Protein AF-A0A494ZUF3-F1 (afdb_monomer)

InterPro domains:
  IPR002930 Glycine cleavage system H-protein [PTHR11715] (12-119)
  IPR011053 Single hybrid motif [SSF51230] (10-123)
  IPR033753 Glycine cleavage system H-protein/Simiate [PF01597] (22-122)

Organism: NCBI:txid930130

Nearest PDB structures (foldseek):
  3wdn-assembly1_A  TM=9.058E-01  e=1.407E-07  Bos taurus
  5a35-assembly1_A  TM=8.974E-01  e=1.754E-07  Streptococcus pyogenes str. Manfredo
  1onl-assembly3_C  TM=8.844E-01  e=1.407E-07  Thermus thermophilus
  2edg-assembly1_A  TM=8.638E-01  e=1.853E-07  Mus musculus
  3tzu-assembly1_A  TM=8.020E-01  e=3.215E-07  Mycobacterium marinum M

Structure (mmCIF, N/CA/C/O backbone):
data_AF-A0A494ZUF3-F1
#
_entry.id   AF-A0A494ZUF3-F1
#
loop_
_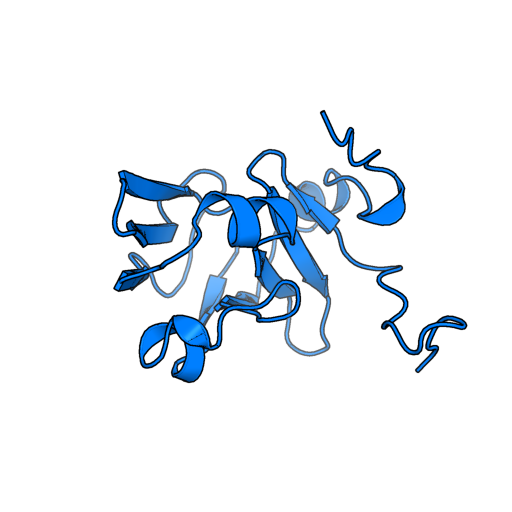atom_site.group_PDB
_atom_site.id
_atom_site.type_symbol
_atom_site.label_atom_id
_atom_site.label_alt_id
_atom_site.label_comp_id
_atom_site.label_asym_id
_atom_site.label_entity_id
_atom_site.label_seq_id
_atom_site.pdbx_PDB_ins_code
_atom_site.Cartn_x
_atom_site.Cartn_y
_atom_site.Cartn_z
_atom_site.occupancy
_atom_site.B_iso_or_equiv
_atom_site.auth_seq_id
_atom_site.auth_comp_id
_atom_site.auth_asym_id
_atom_site.auth_atom_id
_atom_site.pdbx_PDB_model_num
ATOM 1 N N . MET A 1 1 ? -17.344 -2.900 -16.457 1.00 47.75 1 MET A N 1
ATOM 2 C CA . MET A 1 1 ? -15.922 -2.503 -16.365 1.00 47.75 1 MET A CA 1
ATOM 3 C C . MET A 1 1 ? -15.607 -1.667 -17.597 1.00 47.75 1 MET A C 1
ATOM 5 O O . MET A 1 1 ? -15.931 -2.135 -18.680 1.00 47.75 1 MET A O 1
ATOM 9 N N . LYS A 1 2 ? -15.119 -0.425 -17.461 1.00 38.38 2 LYS A N 1
ATOM 10 C CA . LYS A 1 2 ? -14.794 0.432 -18.616 1.00 38.38 2 LYS A CA 1
ATOM 11 C C . LYS A 1 2 ? -13.273 0.501 -18.772 1.00 38.38 2 LYS A C 1
ATOM 13 O O . LYS A 1 2 ? -12.571 0.740 -17.793 1.00 38.38 2 LYS A O 1
ATOM 18 N N . LEU A 1 3 ? -12.798 0.227 -19.981 1.00 39.19 3 LEU A N 1
ATOM 19 C CA . LEU A 1 3 ? -11.419 0.432 -20.418 1.00 39.19 3 LEU A CA 1
ATOM 20 C C . LEU A 1 3 ? -11.392 1.722 -21.241 1.00 39.19 3 LEU A C 1
ATOM 22 O O . LEU A 1 3 ? -12.391 2.046 -21.890 1.00 39.19 3 LEU A O 1
ATOM 26 N N . ASP A 1 4 ? -10.290 2.463 -21.197 1.00 51.75 4 ASP A N 1
ATOM 27 C CA . ASP A 1 4 ? -10.077 3.552 -22.145 1.00 51.75 4 ASP A CA 1
ATOM 28 C C . ASP A 1 4 ? -9.656 3.010 -23.525 1.00 51.75 4 ASP A C 1
ATOM 30 O O . ASP A 1 4 ? -9.506 1.804 -23.738 1.00 51.75 4 ASP A O 1
ATOM 34 N N . TRP A 1 5 ? -9.471 3.913 -24.486 1.00 41.34 5 TRP A N 1
ATOM 35 C CA . TRP A 1 5 ? -9.115 3.583 -25.870 1.00 41.34 5 TRP A CA 1
ATOM 36 C C . TRP A 1 5 ? -7.728 2.936 -26.031 1.00 41.34 5 TRP A C 1
ATOM 38 O O . TRP A 1 5 ? -7.409 2.458 -27.117 1.00 41.34 5 TRP A O 1
ATOM 48 N N . ARG A 1 6 ? -6.910 2.895 -24.971 1.00 37.97 6 ARG A N 1
ATOM 49 C CA . ARG A 1 6 ? -5.613 2.203 -24.924 1.00 37.97 6 ARG A CA 1
ATOM 50 C C . ARG A 1 6 ? -5.710 0.838 -24.238 1.00 37.97 6 ARG A C 1
ATOM 52 O O . ARG A 1 6 ? -4.697 0.165 -24.082 1.00 37.97 6 ARG A O 1
ATOM 59 N N . GLY A 1 7 ? -6.904 0.429 -23.805 1.00 37.62 7 GLY A N 1
ATOM 60 C CA . GLY A 1 7 ? -7.089 -0.773 -22.996 1.00 37.62 7 GLY A CA 1
ATOM 61 C C . GLY A 1 7 ? -6.630 -0.599 -21.546 1.00 37.62 7 GLY A C 1
ATOM 62 O O . GLY A 1 7 ? -6.523 -1.589 -20.823 1.00 37.62 7 GLY A O 1
ATOM 63 N N . CYS A 1 8 ? -6.367 0.632 -21.093 1.00 40.16 8 CYS A N 1
ATOM 64 C CA . CYS A 1 8 ? -6.016 0.907 -19.708 1.00 40.16 8 CYS A CA 1
ATOM 65 C C . CYS A 1 8 ? -7.286 0.990 -18.850 1.00 40.16 8 CYS A C 1
ATOM 67 O O . CYS A 1 8 ? -8.314 1.539 -19.257 1.00 40.16 8 CYS A O 1
ATOM 69 N N . MET A 1 9 ? -7.234 0.427 -17.640 1.00 50.22 9 MET A N 1
ATOM 70 C CA . MET A 1 9 ? -8.347 0.517 -16.695 1.00 50.22 9 MET A CA 1
ATOM 71 C C . MET A 1 9 ? -8.638 1.974 -16.328 1.00 50.22 9 MET A C 1
ATOM 73 O O . MET A 1 9 ? -7.743 2.734 -15.963 1.00 50.22 9 MET A O 1
ATOM 77 N N . VAL A 1 10 ? -9.916 2.335 -16.371 1.00 50.47 10 VAL A N 1
ATOM 78 C CA . VAL A 1 10 ? -10.440 3.647 -15.987 1.00 50.47 10 VAL A CA 1
ATOM 79 C C . VAL A 1 10 ? -10.359 3.779 -14.448 1.00 50.47 10 VAL A C 1
ATOM 81 O O . VAL A 1 10 ? -11.171 3.199 -13.727 1.00 50.47 10 VAL A O 1
ATOM 84 N N . ARG A 1 11 ? -9.329 4.480 -13.931 1.00 66.50 11 ARG A N 1
ATOM 85 C CA . ARG A 1 11 ? -8.975 4.645 -12.490 1.00 66.50 11 ARG A CA 1
ATOM 86 C C . ARG A 1 11 ? -9.844 5.676 -11.741 1.00 66.50 11 ARG A C 1
ATOM 88 O O . ARG A 1 11 ? -9.363 6.386 -10.864 1.00 66.50 11 ARG A O 1
ATOM 95 N N . ASP A 1 12 ? -11.124 5.778 -12.084 1.00 62.25 12 ASP A N 1
ATOM 96 C CA . ASP A 1 12 ? -11.986 6.912 -11.699 1.00 62.25 12 ASP A CA 1
ATOM 97 C C . ASP A 1 12 ? -12.239 7.039 -10.194 1.00 62.25 12 ASP A C 1
ATOM 99 O O . ASP A 1 12 ? -12.528 8.132 -9.725 1.00 62.25 12 ASP A O 1
ATOM 103 N N . ASN A 1 13 ? -12.083 5.945 -9.445 1.00 73.62 13 ASN A N 1
ATOM 104 C CA . ASN A 1 13 ? -12.394 5.871 -8.014 1.00 73.62 13 ASN A CA 1
ATOM 105 C C . ASN A 1 13 ? -11.155 5.594 -7.149 1.00 73.62 13 ASN A C 1
ATOM 107 O O . ASN A 1 13 ? -11.270 5.040 -6.052 1.00 73.62 13 ASN A O 1
ATOM 111 N N . TRP A 1 14 ? -9.960 5.877 -7.668 1.00 88.75 14 TRP A N 1
ATOM 112 C CA . TRP A 1 14 ? -8.731 5.777 -6.888 1.00 88.75 14 TRP A CA 1
ATOM 113 C C . TRP A 1 14 ? -8.443 7.114 -6.227 1.00 88.75 14 TRP A C 1
ATOM 115 O O . TRP A 1 14 ? -8.540 8.166 -6.858 1.00 88.75 14 TRP A O 1
ATOM 125 N N . LYS A 1 15 ? -8.050 7.052 -4.962 1.00 92.25 15 LYS A N 1
ATOM 126 C CA . LYS A 1 15 ? -7.433 8.167 -4.255 1.00 92.25 15 LYS A CA 1
ATOM 127 C C . LYS A 1 15 ? -5.922 8.051 -4.351 1.00 92.25 15 LYS A C 1
ATOM 129 O O . LYS A 1 15 ? -5.410 6.949 -4.554 1.00 92.25 15 LYS A O 1
ATOM 134 N N . VAL A 1 16 ? -5.217 9.162 -4.202 1.00 91.88 16 VAL A N 1
ATOM 135 C CA . VAL A 1 16 ? -3.751 9.177 -4.136 1.00 91.88 16 VAL A CA 1
ATOM 136 C C . VAL A 1 16 ? -3.256 9.976 -2.947 1.00 91.88 16 VAL A C 1
ATOM 138 O O . VAL A 1 16 ? -3.967 10.828 -2.423 1.00 91.88 16 VAL A O 1
ATOM 141 N N . THR A 1 17 ? -2.038 9.680 -2.515 1.00 92.31 17 THR A N 1
ATOM 142 C CA . THR A 1 17 ? -1.399 10.302 -1.354 1.00 92.31 17 THR A CA 1
ATOM 143 C C . THR A 1 17 ? -0.196 11.130 -1.799 1.00 92.31 17 THR A C 1
ATOM 145 O O . THR A 1 17 ? 0.342 10.915 -2.891 1.00 92.31 17 THR A O 1
ATOM 148 N N . GLY A 1 18 ? 0.247 12.068 -0.955 1.00 86.38 18 GLY A N 1
ATOM 149 C CA . GLY A 1 18 ? 1.457 12.861 -1.213 1.00 86.38 18 GLY A CA 1
ATOM 150 C C . GLY A 1 18 ? 2.709 11.994 -1.392 1.00 86.38 18 GLY A C 1
ATOM 151 O O . GLY A 1 18 ? 3.543 12.283 -2.249 1.00 86.38 18 GLY A O 1
ATOM 152 N N . ASP A 1 19 ? 2.771 10.868 -0.680 1.00 84.81 19 ASP A N 1
ATOM 153 C CA . ASP A 1 19 ? 3.872 9.896 -0.742 1.00 84.81 19 ASP A CA 1
ATOM 154 C C . ASP A 1 19 ? 3.798 8.961 -1.958 1.00 84.81 19 ASP A C 1
ATOM 156 O O . ASP A 1 19 ? 4.607 8.047 -2.118 1.00 84.81 19 ASP A O 1
ATOM 160 N N . GLY A 1 20 ? 2.833 9.191 -2.852 1.00 89.75 20 GLY A N 1
ATOM 161 C CA . GLY A 1 20 ? 2.701 8.450 -4.097 1.00 89.75 20 GLY A CA 1
ATOM 162 C C . GLY A 1 20 ? 2.165 7.033 -3.907 1.00 89.75 20 GLY A C 1
ATOM 163 O O . GLY A 1 20 ? 2.525 6.134 -4.675 1.00 89.75 20 GLY A O 1
ATOM 164 N N . LEU A 1 21 ? 1.274 6.837 -2.936 1.00 94.06 21 LEU A N 1
ATOM 165 C CA . LEU A 1 21 ? 0.416 5.659 -2.843 1.00 94.06 21 LEU A CA 1
ATOM 166 C C . LEU A 1 21 ? -0.909 5.917 -3.559 1.00 94.06 21 LEU A C 1
ATOM 168 O O . LEU A 1 21 ? -1.388 7.048 -3.619 1.00 94.06 21 LEU A O 1
ATOM 172 N N . TRP A 1 22 ? -1.518 4.862 -4.087 1.00 93.88 22 TRP A N 1
ATOM 173 C CA . TRP A 1 22 ? -2.917 4.871 -4.499 1.00 93.88 22 TRP A CA 1
ATOM 174 C C . TRP A 1 22 ? -3.758 4.039 -3.541 1.00 93.88 22 TRP A C 1
ATOM 176 O O . TRP A 1 22 ? -3.276 3.070 -2.956 1.00 93.88 22 TRP A O 1
ATOM 186 N N . ILE A 1 23 ? -5.034 4.401 -3.416 1.00 94.75 23 ILE A N 1
ATOM 187 C CA . ILE A 1 23 ? -6.011 3.717 -2.570 1.00 94.75 23 ILE A CA 1
ATOM 188 C C . ILE A 1 23 ? -7.277 3.453 -3.382 1.00 94.75 23 ILE A C 1
ATOM 190 O O . ILE A 1 23 ? -7.950 4.377 -3.843 1.00 94.75 23 ILE A O 1
ATOM 194 N N . ALA A 1 24 ? -7.617 2.177 -3.540 1.00 91.62 24 ALA A N 1
ATOM 195 C CA . ALA A 1 24 ? -8.763 1.712 -4.307 1.00 91.62 24 ALA A CA 1
ATOM 196 C C . ALA A 1 24 ? -9.805 1.063 -3.389 1.00 91.62 24 ALA A C 1
ATOM 198 O O . ALA A 1 24 ? -9.517 0.060 -2.732 1.00 91.62 24 ALA A O 1
ATOM 199 N N . LYS A 1 25 ? -11.038 1.588 -3.375 1.00 89.81 25 LYS A N 1
ATOM 200 C CA . LYS A 1 25 ? -12.163 0.931 -2.691 1.00 89.81 25 LYS A CA 1
ATOM 201 C C . LYS A 1 25 ? -12.532 -0.379 -3.397 1.00 89.81 25 LYS A C 1
ATOM 203 O O . LYS A 1 25 ? -12.560 -0.469 -4.623 1.00 89.81 25 LYS A O 1
ATOM 208 N N . THR A 1 26 ? -12.831 -1.398 -2.603 1.00 88.38 26 THR A N 1
ATOM 209 C CA . THR A 1 26 ? -13.263 -2.736 -3.024 1.00 88.38 26 THR A CA 1
ATOM 210 C C . THR A 1 26 ? -14.475 -3.166 -2.193 1.00 88.38 26 THR A C 1
ATOM 212 O O . THR A 1 26 ? -14.837 -2.505 -1.225 1.00 88.38 26 THR A O 1
ATOM 215 N N . MET A 1 27 ? -15.081 -4.314 -2.508 1.00 85.75 27 MET A N 1
ATOM 216 C CA . MET A 1 27 ? -16.160 -4.869 -1.671 1.00 85.75 27 MET A CA 1
ATOM 217 C C . MET A 1 27 ? -15.696 -5.295 -0.266 1.00 85.75 27 MET A C 1
ATOM 219 O O . MET A 1 27 ? -16.529 -5.519 0.602 1.00 85.75 27 MET A O 1
ATOM 223 N N . LYS A 1 28 ? -14.385 -5.450 -0.041 1.00 85.38 28 LYS A N 1
ATOM 224 C CA . LYS A 1 28 ? -13.795 -5.975 1.202 1.00 85.38 28 LYS A CA 1
ATOM 225 C C . LYS A 1 28 ? -12.917 -4.936 1.916 1.00 85.38 28 LYS A C 1
ATOM 227 O O . LYS A 1 28 ? -11.920 -5.302 2.532 1.00 85.38 28 LYS A O 1
ATOM 232 N N . GLY A 1 29 ? -13.238 -3.651 1.766 1.00 90.62 29 GLY A N 1
ATOM 233 C CA . GLY A 1 29 ? -12.427 -2.535 2.264 1.00 90.62 29 GLY A CA 1
ATOM 234 C C . GLY A 1 29 ? -11.600 -1.882 1.156 1.00 90.62 29 GLY A C 1
ATOM 235 O O . GLY A 1 29 ? -12.054 -1.799 0.014 1.00 90.62 29 GLY A O 1
ATOM 236 N N . CYS A 1 30 ? -10.389 -1.424 1.459 1.00 94.00 30 CYS A N 1
ATOM 237 C CA . CYS A 1 30 ? -9.523 -0.706 0.524 1.00 94.00 30 CYS A CA 1
ATOM 238 C C . CYS A 1 30 ? -8.254 -1.495 0.205 1.00 94.00 30 CYS A C 1
ATOM 240 O O . CYS A 1 30 ? -7.700 -2.171 1.062 1.00 94.00 30 CYS A O 1
ATOM 242 N N . ARG A 1 31 ? -7.768 -1.383 -1.029 1.00 95.62 31 ARG A N 1
ATOM 243 C CA . ARG A 1 31 ? -6.432 -1.840 -1.424 1.00 95.62 31 ARG A CA 1
ATOM 244 C C . ARG A 1 31 ? -5.516 -0.648 -1.600 1.00 95.62 31 ARG A C 1
ATOM 246 O O . ARG A 1 31 ? -5.952 0.361 -2.150 1.00 95.62 31 ARG A O 1
ATOM 253 N N . ILE A 1 32 ? -4.269 -0.799 -1.176 1.00 95.94 32 ILE A N 1
ATOM 254 C CA . ILE A 1 32 ? -3.237 0.233 -1.289 1.00 95.94 32 ILE A CA 1
ATOM 255 C C . ILE A 1 32 ? -2.056 -0.325 -2.076 1.00 95.94 32 ILE A C 1
ATOM 257 O O . ILE A 1 32 ? -1.701 -1.496 -1.915 1.00 95.94 32 ILE A O 1
ATOM 261 N N . GLY A 1 33 ? -1.458 0.501 -2.929 1.00 95.50 33 GLY A N 1
ATOM 262 C CA . GLY A 1 33 ? -0.241 0.178 -3.672 1.00 95.50 33 GLY A CA 1
ATOM 263 C C . GLY A 1 33 ? 0.513 1.431 -4.112 1.00 95.50 33 GLY A C 1
ATOM 264 O O . GLY A 1 33 ? 0.104 2.550 -3.805 1.00 95.50 33 GLY A O 1
ATOM 265 N N . PHE A 1 34 ? 1.620 1.249 -4.832 1.00 94.19 34 PHE A N 1
ATOM 266 C CA . PHE A 1 34 ? 2.452 2.359 -5.300 1.00 94.19 34 PHE A CA 1
ATOM 267 C C . PHE A 1 34 ? 1.976 2.921 -6.638 1.00 94.19 34 PHE A C 1
ATOM 269 O O . PHE A 1 34 ? 1.631 2.192 -7.569 1.00 94.19 34 PHE A O 1
ATOM 276 N N . THR A 1 35 ? 1.993 4.247 -6.751 1.00 90.81 35 THR A N 1
ATOM 277 C CA . THR A 1 35 ? 1.744 4.955 -8.013 1.00 90.81 35 THR A CA 1
ATOM 278 C C . THR A 1 35 ? 2.835 4.655 -9.047 1.00 90.81 35 THR A C 1
ATOM 280 O O . THR A 1 35 ? 3.959 4.311 -8.667 1.00 90.81 35 THR A O 1
ATOM 283 N N . PRO A 1 36 ? 2.564 4.857 -10.354 1.00 86.44 36 PRO A N 1
ATOM 284 C CA . PRO A 1 36 ? 3.567 4.630 -11.396 1.00 86.44 36 PRO A CA 1
ATOM 285 C C . PRO A 1 36 ? 4.873 5.394 -11.145 1.00 86.44 36 PRO A C 1
ATOM 287 O O . PRO A 1 36 ? 5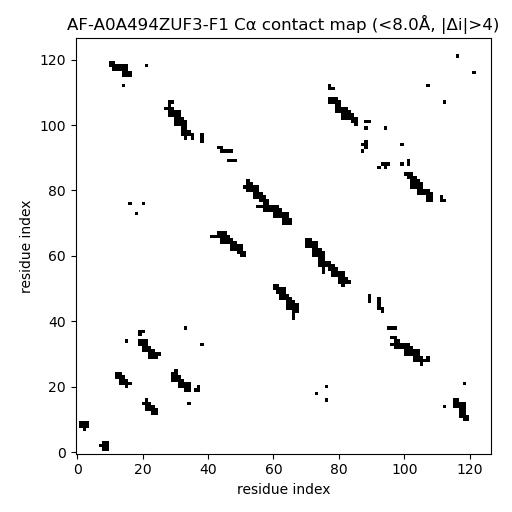.960 4.870 -11.371 1.00 86.44 36 PRO A O 1
ATOM 290 N N . LYS A 1 37 ? 4.764 6.623 -10.623 1.00 84.69 37 LYS A N 1
ATOM 291 C CA . LYS A 1 37 ? 5.907 7.474 -10.280 1.00 84.69 37 LYS A CA 1
ATOM 292 C C . LYS A 1 37 ? 6.791 6.837 -9.210 1.00 84.69 37 LYS A C 1
ATOM 294 O O . LYS A 1 37 ? 8.011 6.872 -9.339 1.00 84.69 37 LYS A O 1
ATOM 299 N N . VAL A 1 38 ? 6.193 6.262 -8.167 1.00 90.62 38 VAL A N 1
ATOM 300 C CA . VAL A 1 38 ? 6.948 5.629 -7.078 1.00 90.62 38 VAL A CA 1
ATOM 301 C C . VAL A 1 38 ? 7.589 4.327 -7.541 1.00 90.62 38 VAL A C 1
ATOM 303 O O . VAL A 1 38 ? 8.781 4.148 -7.312 1.00 90.62 38 VAL A O 1
ATOM 306 N N . VAL A 1 39 ? 6.858 3.483 -8.279 1.00 89.88 39 VAL A N 1
ATOM 307 C CA . VAL A 1 39 ? 7.418 2.248 -8.856 1.00 89.88 39 VAL A CA 1
ATOM 308 C C . VAL A 1 39 ? 8.623 2.566 -9.753 1.00 89.88 39 VAL A C 1
ATOM 310 O O . VAL A 1 39 ? 9.693 1.987 -9.582 1.00 89.88 39 VAL A O 1
ATOM 313 N N . ALA A 1 40 ? 8.498 3.552 -10.649 1.00 88.12 40 ALA A N 1
ATOM 314 C CA . ALA A 1 40 ? 9.597 3.973 -11.521 1.00 88.12 40 ALA A CA 1
ATOM 315 C C . ALA A 1 40 ? 10.786 4.571 -10.746 1.00 88.12 40 ALA A C 1
ATOM 317 O O . ALA A 1 40 ? 11.938 4.329 -11.104 1.00 88.12 40 ALA A O 1
ATOM 318 N N . LYS A 1 41 ? 10.521 5.339 -9.678 1.00 89.56 41 LYS A N 1
ATOM 319 C CA . LYS A 1 41 ? 11.559 5.954 -8.835 1.00 89.56 41 LYS A CA 1
ATOM 320 C C . LYS A 1 41 ? 12.344 4.916 -8.030 1.00 89.56 41 LYS A C 1
ATOM 322 O O . LYS A 1 41 ? 13.561 5.046 -7.921 1.00 89.56 41 LYS A O 1
ATOM 327 N N . MET A 1 42 ? 11.662 3.917 -7.469 1.00 90.25 42 MET A N 1
ATOM 328 C CA . MET A 1 42 ? 12.291 2.823 -6.720 1.00 90.25 42 MET A CA 1
ATOM 329 C C . MET A 1 42 ? 13.167 1.960 -7.636 1.00 90.25 42 MET A C 1
ATOM 331 O O . MET A 1 42 ? 14.267 1.555 -7.255 1.00 90.25 42 MET A O 1
ATOM 335 N N . GLY A 1 43 ? 12.717 1.725 -8.872 1.00 86.00 43 GLY A N 1
ATOM 336 C CA . GLY A 1 43 ? 13.439 0.900 -9.832 1.00 86.00 43 GLY A CA 1
ATOM 337 C C . GLY A 1 43 ? 13.542 -0.546 -9.346 1.00 86.00 43 GLY A C 1
ATOM 338 O O . GLY A 1 43 ? 12.531 -1.189 -9.085 1.00 86.00 43 GLY A O 1
ATOM 339 N N . ASN A 1 44 ? 14.766 -1.065 -9.224 1.00 89.69 44 ASN A N 1
ATOM 340 C CA . ASN A 1 44 ? 15.001 -2.458 -8.842 1.00 89.69 44 ASN A CA 1
ATOM 341 C C . ASN A 1 44 ? 14.845 -2.646 -7.328 1.00 89.69 44 ASN A C 1
ATOM 343 O O . ASN A 1 44 ? 15.795 -2.431 -6.564 1.00 89.69 44 ASN A O 1
ATOM 347 N N . ILE A 1 45 ? 13.649 -3.065 -6.923 1.00 92.44 45 ILE A N 1
ATOM 348 C CA . ILE A 1 45 ? 13.331 -3.451 -5.549 1.00 92.44 45 ILE A CA 1
ATOM 349 C C . ILE A 1 45 ? 13.967 -4.810 -5.260 1.00 92.44 45 ILE A C 1
ATOM 351 O O . ILE A 1 45 ? 13.789 -5.765 -6.011 1.00 92.44 45 ILE A O 1
ATOM 355 N N . ARG A 1 46 ? 14.737 -4.874 -4.176 1.00 92.50 46 ARG A N 1
ATOM 356 C CA . ARG A 1 46 ? 15.382 -6.092 -3.679 1.00 92.50 46 ARG A CA 1
ATOM 357 C C . ARG A 1 46 ? 14.550 -6.778 -2.614 1.00 92.50 46 ARG A C 1
ATOM 359 O O . ARG A 1 46 ? 14.538 -8.002 -2.553 1.00 92.50 46 ARG A O 1
ATOM 366 N N . PHE A 1 47 ? 13.907 -5.986 -1.766 1.00 92.88 47 PHE A N 1
ATOM 367 C CA . PHE A 1 47 ? 13.221 -6.495 -0.596 1.00 92.88 47 PHE A CA 1
ATOM 368 C C . PHE A 1 47 ? 12.090 -5.559 -0.176 1.00 92.88 47 PHE A C 1
ATOM 370 O O . PHE A 1 47 ? 12.173 -4.341 -0.350 1.00 92.88 47 PHE A O 1
ATOM 377 N N . MET A 1 48 ? 11.030 -6.150 0.368 1.00 95.19 48 MET A N 1
ATOM 378 C CA . MET A 1 48 ? 9.922 -5.440 0.987 1.00 95.19 48 MET A CA 1
ATOM 379 C C . MET A 1 48 ? 9.526 -6.151 2.276 1.00 95.19 48 MET A C 1
ATOM 381 O O . MET A 1 48 ? 9.368 -7.370 2.281 1.00 95.19 48 MET A O 1
ATOM 385 N N . GLU A 1 49 ? 9.292 -5.386 3.335 1.00 95.06 49 GLU A N 1
ATOM 386 C CA . GLU A 1 49 ? 8.879 -5.898 4.638 1.00 95.06 49 GLU A CA 1
ATOM 387 C C . GLU A 1 49 ? 7.729 -5.086 5.206 1.00 95.06 49 GLU A C 1
ATOM 389 O O . GLU A 1 49 ? 7.816 -3.868 5.350 1.00 95.06 49 GLU A O 1
ATOM 394 N N . LEU A 1 50 ? 6.641 -5.777 5.532 1.00 96.19 50 LEU A N 1
ATOM 395 C CA . LEU A 1 50 ? 5.527 -5.179 6.242 1.00 96.19 50 LEU A CA 1
ATOM 396 C C . LEU A 1 50 ? 5.839 -5.163 7.739 1.00 96.19 50 LEU A C 1
ATOM 398 O O . LEU A 1 50 ? 6.163 -6.205 8.302 1.00 96.19 50 LEU A O 1
ATOM 402 N N . LEU A 1 51 ? 5.673 -4.007 8.373 1.00 96.19 51 LEU A N 1
ATOM 403 C CA . LEU A 1 51 ? 5.998 -3.817 9.786 1.00 96.19 51 LEU A CA 1
ATOM 404 C C . LEU A 1 51 ? 4.863 -4.244 10.724 1.00 96.19 51 LEU A C 1
ATOM 406 O O . LEU A 1 51 ? 5.122 -4.819 11.779 1.00 96.19 51 LEU A O 1
ATOM 410 N N . THR A 1 52 ? 3.609 -4.016 10.318 1.00 92.25 52 THR A N 1
ATOM 411 C CA . THR A 1 52 ? 2.433 -4.207 11.181 1.00 92.25 52 THR A CA 1
ATOM 412 C C . THR A 1 52 ? 1.287 -4.894 10.436 1.00 92.25 52 THR A C 1
ATOM 414 O O . THR A 1 52 ? 0.999 -4.589 9.279 1.00 92.25 52 THR A O 1
ATOM 417 N N . ILE A 1 53 ? 0.607 -5.818 11.120 1.00 95.44 53 ILE A N 1
ATOM 418 C CA . ILE A 1 53 ? -0.701 -6.384 10.750 1.00 95.44 53 ILE A CA 1
ATOM 419 C C . ILE A 1 53 ? -1.694 -6.016 11.855 1.00 95.44 53 ILE A C 1
ATOM 421 O O . ILE A 1 53 ? -1.325 -6.027 13.027 1.00 95.44 53 ILE A O 1
ATOM 425 N N . GLY A 1 54 ? -2.954 -5.766 11.493 1.00 97.06 54 GLY A N 1
ATOM 426 C CA . GLY A 1 54 ? -3.994 -5.345 12.431 1.00 97.06 5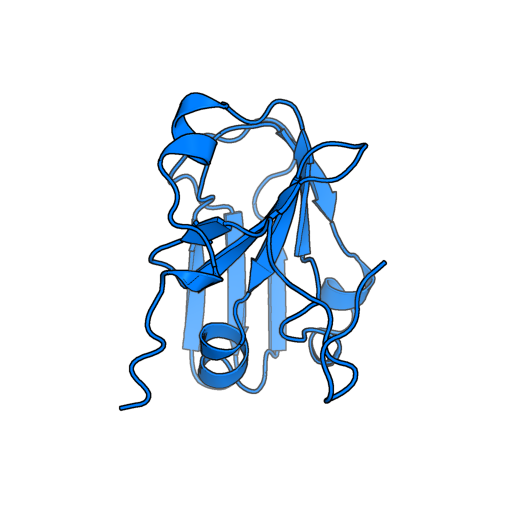4 GLY A CA 1
ATOM 427 C C . GLY A 1 54 ? -4.211 -3.834 12.420 1.00 97.06 54 GLY A C 1
ATOM 428 O O . GLY A 1 54 ? -4.024 -3.192 11.384 1.00 97.06 54 GLY A O 1
ATOM 429 N N . GLU A 1 55 ? -4.676 -3.291 13.544 1.00 97.81 55 GLU A N 1
ATOM 430 C CA . GLU A 1 55 ? -4.964 -1.861 13.702 1.00 97.81 55 GLU A CA 1
ATOM 431 C C . GLU A 1 55 ? -3.709 -1.009 13.477 1.00 97.81 55 GLU A C 1
ATOM 433 O O . GLU A 1 55 ? -2.615 -1.373 13.907 1.00 97.81 55 GLU A O 1
ATOM 438 N N . ILE A 1 56 ? -3.880 0.106 12.766 1.00 97.62 56 ILE A N 1
ATOM 439 C CA . ILE A 1 56 ? -2.814 1.054 12.446 1.00 97.62 56 ILE A CA 1
ATOM 440 C C . ILE A 1 56 ? -3.401 2.463 12.269 1.00 97.62 56 ILE A C 1
ATOM 442 O O . ILE A 1 56 ? -4.497 2.628 11.712 1.00 97.62 56 ILE A O 1
ATOM 446 N N . GLU A 1 57 ? -2.683 3.483 12.729 1.00 98.00 57 GLU A N 1
ATOM 447 C CA . GLU A 1 57 ? -3.088 4.890 12.643 1.00 98.00 57 GLU A CA 1
ATOM 448 C C . GLU A 1 57 ? -2.340 5.653 11.543 1.00 98.00 57 GLU A C 1
ATOM 450 O O . GLU A 1 57 ? -1.198 5.341 11.218 1.00 98.00 57 GLU A O 1
ATOM 455 N N . GLU A 1 58 ? -2.985 6.669 10.955 1.00 97.00 58 GLU A N 1
ATOM 456 C CA . GLU A 1 58 ? -2.371 7.543 9.944 1.00 97.00 58 GLU A CA 1
ATOM 457 C C . GLU A 1 58 ? -0.974 8.029 10.374 1.00 97.00 58 GLU A C 1
ATOM 459 O O . GLU A 1 58 ? -0.795 8.581 11.459 1.00 97.00 58 GLU A O 1
ATOM 464 N N . GLY A 1 59 ? 0.016 7.850 9.494 1.00 96.06 59 GLY A N 1
ATOM 465 C CA . GLY A 1 59 ? 1.400 8.260 9.730 1.00 96.06 59 GLY A CA 1
ATOM 466 C C . GLY A 1 59 ? 2.285 7.198 10.389 1.00 96.06 59 GLY A C 1
ATOM 467 O O . GLY A 1 59 ? 3.510 7.329 10.325 1.00 96.06 59 GLY A O 1
ATOM 468 N N . GLU A 1 60 ? 1.718 6.124 10.946 1.00 97.38 60 GLU A N 1
ATOM 469 C CA . GLU A 1 60 ? 2.513 5.036 11.522 1.00 97.38 60 GLU A CA 1
ATOM 470 C C . GLU A 1 60 ? 3.302 4.256 10.451 1.00 97.38 60 GLU A C 1
ATOM 472 O O . GLU A 1 60 ? 2.839 4.131 9.309 1.00 97.38 60 GLU A O 1
ATOM 477 N N . PRO A 1 61 ? 4.490 3.711 10.789 1.00 96.69 61 PRO A N 1
ATOM 478 C CA . PRO A 1 61 ? 5.298 2.920 9.865 1.00 96.69 61 PRO A CA 1
ATOM 479 C C . PRO A 1 61 ? 4.548 1.692 9.340 1.00 96.69 61 PRO A C 1
ATOM 481 O O . PRO A 1 61 ? 4.041 0.873 10.105 1.00 96.69 61 PRO A O 1
ATOM 484 N N . LEU A 1 62 ? 4.514 1.538 8.017 1.00 95.88 62 LEU A N 1
ATOM 485 C CA . LEU A 1 62 ? 3.795 0.461 7.339 1.00 95.88 62 LEU A CA 1
ATOM 486 C C . LEU A 1 62 ? 4.743 -0.553 6.695 1.00 95.88 62 LEU A C 1
ATOM 488 O O . LEU A 1 62 ? 4.574 -1.762 6.860 1.00 95.88 62 LEU A O 1
ATOM 492 N N . LEU A 1 63 ? 5.683 -0.063 5.889 1.00 95.88 63 LEU A N 1
ATOM 493 C CA . LEU A 1 63 ? 6.449 -0.887 4.959 1.00 95.88 63 LEU A CA 1
ATOM 494 C C . LEU A 1 63 ? 7.867 -0.344 4.803 1.00 95.88 63 LEU A C 1
ATOM 496 O O . LEU A 1 63 ? 8.053 0.842 4.535 1.00 95.88 63 LEU A O 1
ATOM 500 N N . ILE A 1 64 ? 8.850 -1.235 4.876 1.00 96.38 64 ILE A N 1
ATOM 501 C CA . ILE A 1 64 ? 10.223 -0.960 4.454 1.00 96.38 64 ILE A CA 1
ATOM 502 C C . ILE A 1 64 ? 10.409 -1.521 3.046 1.00 96.38 64 ILE A C 1
ATOM 504 O O . ILE A 1 64 ? 10.081 -2.676 2.781 1.00 96.38 64 ILE A O 1
ATOM 508 N N . VAL A 1 65 ? 10.937 -0.707 2.134 1.00 95.56 65 VAL A N 1
ATOM 509 C CA . VAL A 1 65 ? 11.296 -1.103 0.768 1.00 95.56 65 VAL A CA 1
ATOM 510 C C . VAL A 1 65 ? 12.782 -0.860 0.560 1.00 95.56 65 VAL A C 1
ATOM 512 O O . VAL A 1 65 ? 13.239 0.282 0.562 1.00 95.56 65 VAL A O 1
ATOM 515 N N . GLU A 1 66 ? 13.541 -1.923 0.324 1.00 95.56 66 GLU A N 1
ATOM 516 C CA . GLU A 1 66 ? 14.946 -1.828 -0.056 1.00 95.56 66 GLU A CA 1
ATOM 517 C C . GLU A 1 66 ? 15.096 -1.994 -1.566 1.00 95.56 66 GLU A C 1
ATOM 519 O O . GLU A 1 66 ? 14.590 -2.930 -2.189 1.00 95.56 66 GLU A O 1
ATOM 524 N N . THR A 1 67 ? 15.843 -1.076 -2.161 1.00 95.56 67 THR A N 1
ATOM 525 C CA . THR A 1 67 ? 16.233 -1.090 -3.568 1.00 95.56 67 THR A CA 1
ATOM 526 C C . THR A 1 67 ? 17.745 -1.239 -3.677 1.00 95.56 67 THR A C 1
ATOM 528 O O . THR A 1 67 ? 18.474 -1.171 -2.691 1.00 95.56 67 THR A O 1
ATOM 531 N N . LEU A 1 68 ? 18.260 -1.361 -4.900 1.00 92.69 68 LEU A N 1
ATOM 532 C CA . LEU A 1 68 ? 19.708 -1.286 -5.133 1.00 92.69 68 LEU A CA 1
ATOM 533 C C . LEU A 1 68 ? 20.361 0.014 -4.637 1.00 92.69 68 LEU A C 1
ATOM 535 O O . LEU A 1 68 ? 21.566 0.028 -4.397 1.00 92.69 68 LEU A O 1
ATOM 539 N N . LYS A 1 69 ? 19.604 1.114 -4.588 1.00 91.62 69 LYS A N 1
ATOM 540 C CA . LYS A 1 69 ? 20.149 2.465 -4.398 1.00 91.62 69 LYS A CA 1
ATOM 541 C C . LYS A 1 69 ? 19.843 3.052 -3.024 1.00 91.62 69 LYS A C 1
ATOM 543 O O . LYS A 1 69 ? 20.545 3.964 -2.602 1.00 91.62 69 LYS A O 1
ATOM 548 N N . ALA A 1 70 ? 18.777 2.594 -2.377 1.00 93.81 70 ALA A N 1
ATOM 549 C CA . ALA A 1 70 ? 18.236 3.211 -1.175 1.00 93.81 70 ALA A CA 1
ATOM 550 C C . ALA A 1 70 ? 17.321 2.255 -0.403 1.00 93.81 70 ALA A C 1
ATOM 552 O O . ALA A 1 70 ? 16.743 1.332 -0.981 1.00 93.81 70 ALA A O 1
ATOM 553 N N . VAL A 1 71 ? 17.140 2.563 0.880 1.00 95.56 71 VAL A N 1
ATOM 554 C CA . VAL A 1 71 ? 16.090 2.015 1.742 1.00 95.56 71 VAL A CA 1
ATOM 555 C C . VAL A 1 71 ? 15.039 3.104 1.942 1.00 95.56 71 VAL A C 1
ATOM 557 O O . VAL A 1 71 ? 15.379 4.264 2.183 1.00 95.56 71 VAL A O 1
ATOM 560 N N . HIS A 1 72 ? 13.771 2.739 1.805 1.00 94.06 72 HIS A N 1
ATOM 561 C CA . HIS A 1 72 ? 12.629 3.627 1.964 1.00 94.06 72 HIS A CA 1
ATOM 562 C C . HIS A 1 72 ? 11.721 3.103 3.067 1.00 94.06 72 HIS A C 1
ATOM 564 O O . HIS A 1 72 ? 11.337 1.937 3.044 1.00 94.06 72 HIS A O 1
ATOM 570 N N . GLU A 1 73 ? 11.343 3.979 3.987 1.00 95.56 73 GLU A N 1
ATOM 571 C CA . GLU A 1 73 ? 10.286 3.724 4.957 1.00 95.56 73 GLU A CA 1
ATOM 572 C C . GLU A 1 73 ? 9.011 4.414 4.476 1.00 95.56 73 GLU A C 1
ATOM 574 O O . GLU A 1 73 ? 9.038 5.573 4.056 1.00 95.56 73 GLU A O 1
ATOM 579 N N . ILE A 1 74 ? 7.911 3.671 4.472 1.00 95.31 74 ILE A N 1
ATOM 580 C CA . ILE A 1 74 ? 6.606 4.127 4.013 1.00 95.31 74 ILE A CA 1
ATOM 581 C C . ILE A 1 74 ? 5.661 4.077 5.204 1.00 95.31 74 ILE A C 1
ATOM 583 O O . ILE A 1 74 ? 5.496 3.018 5.811 1.00 95.31 74 ILE A O 1
ATOM 587 N N . SER A 1 75 ? 5.022 5.202 5.499 1.00 95.88 75 SER A N 1
ATOM 588 C CA . SER A 1 75 ? 3.965 5.299 6.505 1.00 95.88 75 SER A CA 1
ATOM 589 C C . SER A 1 75 ? 2.596 4.959 5.919 1.00 95.88 75 SER A C 1
ATOM 591 O O . SER A 1 75 ? 2.358 5.098 4.713 1.00 95.88 75 SER A O 1
ATOM 593 N N . VAL A 1 76 ? 1.668 4.521 6.768 1.00 96.00 76 VAL A N 1
ATOM 594 C CA . VAL A 1 76 ? 0.285 4.291 6.354 1.00 96.00 76 VAL A CA 1
ATOM 595 C C . VAL A 1 76 ? -0.409 5.633 6.081 1.00 96.00 76 VAL A C 1
ATOM 597 O O . VAL A 1 76 ? -0.284 6.570 6.871 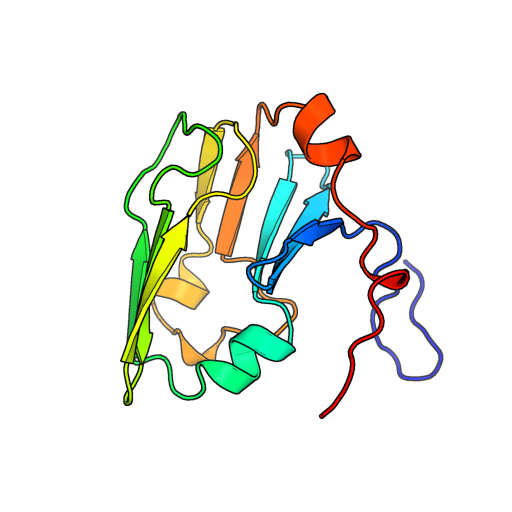1.00 96.00 76 VAL A O 1
ATOM 600 N N . PRO A 1 77 ? -1.149 5.766 4.967 1.00 94.88 77 PRO A N 1
ATOM 601 C CA . PRO A 1 77 ? -1.709 7.060 4.584 1.00 94.88 77 PRO A CA 1
ATOM 602 C C . PRO A 1 77 ? -3.048 7.392 5.242 1.00 94.88 77 PRO A C 1
ATOM 604 O O . PRO A 1 77 ? -3.512 8.517 5.103 1.00 94.88 77 PRO A O 1
ATOM 607 N N . ILE A 1 78 ? -3.708 6.405 5.851 1.00 96.94 78 ILE A N 1
ATOM 608 C CA . ILE A 1 78 ? -5.005 6.524 6.525 1.00 96.94 78 ILE A CA 1
ATOM 609 C C . ILE A 1 78 ? -5.096 5.450 7.606 1.00 96.94 78 ILE A C 1
ATOM 611 O O . ILE A 1 78 ? -4.579 4.346 7.432 1.00 96.94 78 ILE A O 1
ATOM 615 N N . SER A 1 79 ? -5.804 5.747 8.684 1.00 98.12 79 SER A N 1
ATOM 616 C CA . SER A 1 79 ? -6.052 4.807 9.770 1.00 98.12 79 SER A CA 1
ATOM 617 C C . SER A 1 79 ? -7.017 3.700 9.339 1.00 98.12 79 SER A C 1
ATOM 619 O O . SER A 1 79 ? -7.967 3.935 8.578 1.00 98.12 79 SER A O 1
ATOM 621 N N . GLY A 1 80 ? -6.831 2.505 9.893 1.00 97.69 80 GLY A N 1
ATOM 622 C CA . GLY A 1 80 ? -7.734 1.373 9.714 1.00 97.69 80 GLY A CA 1
ATOM 623 C C . GLY A 1 80 ? -7.128 0.081 10.244 1.00 97.69 80 GLY A C 1
ATOM 624 O O . GLY A 1 80 ? -6.353 0.090 11.191 1.00 97.69 80 GLY A O 1
ATOM 625 N N . GLU A 1 81 ? -7.473 -1.038 9.616 1.00 98.06 81 GLU A N 1
ATOM 626 C CA . GLU A 1 81 ? -6.990 -2.361 10.007 1.00 98.06 81 GLU A CA 1
ATOM 627 C C . GLU A 1 81 ? -6.425 -3.099 8.793 1.00 98.06 81 GLU A C 1
ATOM 629 O O . GLU A 1 81 ? -7.138 -3.325 7.814 1.00 98.06 81 GLU A O 1
ATOM 634 N N . ILE A 1 82 ? -5.152 -3.487 8.834 1.00 97.75 82 ILE A N 1
ATOM 635 C CA . ILE A 1 82 ? -4.497 -4.264 7.779 1.00 97.75 82 ILE A CA 1
ATOM 636 C C . ILE A 1 82 ? -4.887 -5.733 7.933 1.00 97.75 82 ILE A C 1
ATOM 638 O O . ILE A 1 82 ? -4.447 -6.412 8.858 1.00 97.75 82 ILE A O 1
ATOM 642 N N . VAL A 1 83 ? -5.663 -6.245 6.977 1.00 97.12 83 VAL A N 1
ATOM 643 C CA . VAL A 1 83 ? -6.218 -7.609 7.027 1.00 97.12 83 VAL A CA 1
ATOM 644 C C . VAL A 1 83 ? -5.525 -8.595 6.095 1.00 97.12 83 VAL A C 1
ATOM 646 O O . VAL A 1 83 ? -5.689 -9.805 6.238 1.00 97.12 83 VAL A O 1
ATOM 649 N N . SER A 1 84 ? -4.780 -8.117 5.093 1.00 95.94 84 SER A N 1
ATOM 650 C CA . SER A 1 84 ? -4.003 -9.003 4.219 1.00 95.94 84 SER A CA 1
ATOM 651 C C . SER A 1 84 ? -2.924 -8.271 3.429 1.00 95.94 84 SER A C 1
ATOM 653 O O . SER A 1 84 ? -3.025 -7.069 3.183 1.00 95.94 84 SER A O 1
ATOM 655 N N . ILE A 1 85 ? -1.942 -9.042 2.958 1.00 96.50 85 ILE A N 1
ATOM 656 C CA . ILE A 1 85 ? -0.904 -8.598 2.026 1.00 96.50 85 ILE A CA 1
ATOM 657 C C . ILE A 1 85 ? -0.936 -9.381 0.720 1.00 96.50 85 ILE A C 1
ATOM 659 O O . ILE A 1 85 ? -1.349 -10.547 0.672 1.00 96.50 85 ILE A O 1
ATOM 663 N N . ASN A 1 86 ? -0.431 -8.761 -0.342 1.00 96.25 86 ASN A N 1
ATOM 664 C CA . ASN A 1 86 ? -0.193 -9.425 -1.611 1.00 96.25 86 ASN A CA 1
ATOM 665 C C . ASN A 1 86 ? 1.113 -10.220 -1.552 1.00 96.25 86 ASN A C 1
ATOM 667 O O . ASN A 1 86 ? 2.147 -9.772 -2.041 1.00 96.25 86 ASN A O 1
ATOM 671 N N . LYS A 1 87 ? 1.054 -11.416 -0.957 1.00 95.44 87 LYS A N 1
ATOM 672 C CA . LYS A 1 87 ? 2.226 -12.283 -0.744 1.00 95.44 87 LYS A CA 1
ATOM 673 C C . LYS A 1 87 ? 3.090 -12.461 -1.992 1.00 95.44 87 LYS A C 1
ATOM 675 O O . LYS A 1 87 ? 4.304 -12.407 -1.889 1.00 95.44 87 LYS A O 1
ATOM 680 N N . LYS A 1 88 ? 2.470 -12.562 -3.173 1.00 95.75 88 LYS A N 1
ATOM 681 C CA . LYS A 1 88 ? 3.194 -12.709 -4.443 1.00 95.75 88 LYS A CA 1
ATOM 682 C C . LYS A 1 88 ? 4.155 -11.555 -4.717 1.00 95.75 88 LYS A C 1
ATOM 684 O O . LYS A 1 88 ? 5.234 -11.791 -5.226 1.00 95.75 88 LYS A O 1
ATOM 689 N N . VAL A 1 89 ? 3.770 -10.321 -4.394 1.00 94.75 89 VAL A N 1
ATOM 690 C CA . VAL A 1 89 ? 4.633 -9.149 -4.612 1.00 94.75 89 VAL A CA 1
ATOM 691 C C . VAL A 1 89 ? 5.738 -9.092 -3.556 1.00 94.75 89 VAL A C 1
ATOM 693 O O . VAL A 1 89 ? 6.840 -8.668 -3.860 1.00 94.75 89 VAL A O 1
ATOM 696 N N . PHE A 1 90 ? 5.478 -9.548 -2.329 1.00 94.44 90 PHE A N 1
ATOM 697 C CA . PHE A 1 90 ? 6.515 -9.640 -1.294 1.00 94.44 90 PHE A CA 1
ATOM 698 C C . PHE A 1 90 ? 7.545 -10.743 -1.586 1.00 94.44 90 PHE A C 1
ATOM 700 O O . PHE A 1 90 ? 8.729 -10.548 -1.342 1.00 94.44 90 PHE A O 1
ATOM 707 N N . GLU A 1 91 ? 7.107 -11.881 -2.127 1.00 94.75 91 GLU A N 1
ATOM 708 C CA . GLU A 1 91 ? 7.978 -12.996 -2.531 1.00 94.75 91 GLU A CA 1
ATOM 709 C C . GLU A 1 91 ? 8.725 -12.709 -3.843 1.00 94.75 91 GLU A C 1
ATOM 711 O O . GLU A 1 91 ? 9.866 -13.134 -4.012 1.00 94.75 91 GLU A O 1
ATOM 716 N N . SER A 1 92 ? 8.087 -11.965 -4.748 1.00 94.25 92 SER A N 1
ATOM 717 C CA . SER A 1 92 ? 8.611 -11.583 -6.060 1.00 94.25 92 SER A CA 1
ATOM 718 C C . SER A 1 92 ? 8.389 -10.082 -6.302 1.00 94.25 92 SER A C 1
ATOM 720 O O . SER A 1 92 ? 7.419 -9.705 -6.976 1.00 94.25 92 SER A O 1
ATOM 722 N N . PRO A 1 93 ? 9.249 -9.197 -5.750 1.00 92.69 93 PRO A N 1
ATOM 723 C CA . PRO A 1 93 ? 9.114 -7.744 -5.888 1.00 92.69 93 PRO A CA 1
ATOM 724 C C . PRO A 1 93 ? 9.090 -7.235 -7.333 1.00 92.69 93 PRO A C 1
ATOM 726 O O . PRO A 1 93 ? 8.531 -6.175 -7.601 1.00 92.69 93 PRO A O 1
ATOM 729 N N . GLU A 1 94 ? 9.615 -8.000 -8.291 1.00 89.94 94 GLU A N 1
ATOM 730 C CA . GLU A 1 94 ? 9.522 -7.732 -9.729 1.00 89.94 94 GLU A CA 1
ATOM 731 C C . GLU A 1 94 ? 8.081 -7.736 -10.270 1.00 89.94 94 GLU A C 1
ATOM 733 O O . GLU A 1 94 ? 7.817 -7.187 -11.339 1.00 89.94 94 GLU A O 1
ATOM 738 N N . LEU A 1 95 ? 7.134 -8.329 -9.533 1.00 91.56 95 LEU A N 1
ATOM 739 C CA . LEU A 1 95 ? 5.704 -8.289 -9.849 1.00 91.56 95 LEU A CA 1
ATOM 740 C C . LEU A 1 95 ? 5.040 -6.978 -9.418 1.00 91.56 95 LEU A C 1
ATOM 742 O O . LEU A 1 95 ? 3.859 -6.758 -9.717 1.00 91.56 95 LEU A O 1
ATOM 746 N N . LEU A 1 96 ? 5.761 -6.111 -8.701 1.00 91.56 96 LEU A N 1
ATOM 747 C CA . LEU A 1 96 ? 5.262 -4.793 -8.365 1.00 91.56 96 LEU A CA 1
ATOM 748 C C . LEU A 1 96 ? 5.123 -3.964 -9.646 1.00 91.56 96 LEU A C 1
ATOM 750 O O . LEU A 1 96 ? 6.085 -3.602 -10.316 1.00 91.56 96 LEU A O 1
ATOM 754 N N . THR A 1 97 ? 3.880 -3.628 -9.954 1.00 88.38 97 THR A N 1
ATOM 755 C CA . THR A 1 97 ? 3.504 -2.738 -11.050 1.00 88.38 97 THR A CA 1
ATOM 756 C C . THR A 1 97 ? 2.692 -1.580 -10.493 1.00 88.38 97 THR A C 1
ATOM 758 O O . THR A 1 97 ? 2.262 -1.598 -9.339 1.00 88.38 97 THR A O 1
ATOM 761 N N . ASP A 1 98 ? 2.397 -0.592 -11.330 1.00 79.81 98 ASP A N 1
ATOM 762 C CA . ASP A 1 98 ? 1.550 0.545 -10.966 1.00 79.81 98 ASP A CA 1
ATOM 763 C C . ASP A 1 98 ? 0.075 0.181 -10.677 1.00 79.81 98 ASP A C 1
ATOM 765 O O . ASP A 1 98 ? -0.731 1.046 -10.333 1.00 79.81 98 ASP A O 1
ATOM 769 N N . GLN A 1 99 ? -0.276 -1.101 -10.821 1.00 80.62 99 GLN A N 1
ATOM 770 C CA . GLN A 1 99 ? -1.583 -1.686 -10.522 1.00 80.62 99 GLN A CA 1
ATOM 771 C C . GLN A 1 99 ? -1.521 -2.742 -9.413 1.00 80.62 99 GLN A C 1
ATOM 773 O O . GLN A 1 99 ? -2.561 -3.234 -8.966 1.00 80.62 99 GLN A O 1
ATOM 778 N N . ALA A 1 100 ? -0.320 -3.112 -8.967 1.00 92.50 100 ALA A N 1
ATOM 779 C CA . ALA A 1 100 ? -0.143 -4.121 -7.941 1.00 92.50 100 ALA A CA 1
AT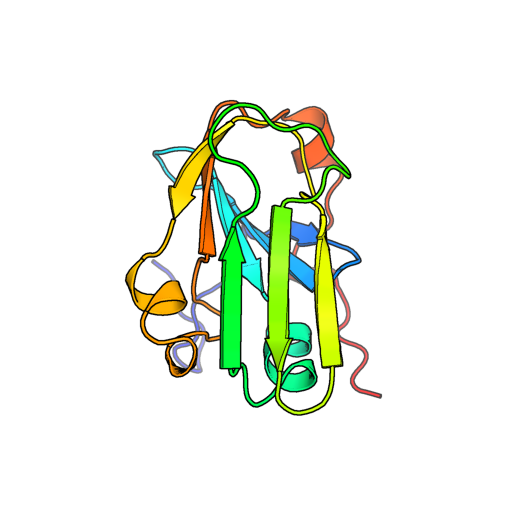OM 780 C C . ALA A 1 100 ? -0.523 -3.547 -6.573 1.00 92.50 100 ALA A C 1
ATOM 782 O O . ALA A 1 100 ? 0.113 -2.624 -6.065 1.00 92.50 100 ALA A O 1
ATOM 783 N N . TRP A 1 101 ? -1.574 -4.101 -5.968 1.00 95.06 101 TRP A N 1
ATOM 784 C CA . TRP A 1 101 ? -1.855 -3.848 -4.559 1.00 95.06 101 TRP A CA 1
ATOM 785 C C . TRP A 1 101 ? -0.796 -4.538 -3.696 1.00 95.06 101 TRP A C 1
ATOM 787 O O . TRP A 1 101 ? -0.282 -5.596 -4.066 1.00 95.06 101 TRP A O 1
ATOM 797 N N . ILE A 1 102 ? -0.511 -3.947 -2.543 1.00 96.44 102 ILE A N 1
ATOM 798 C CA . ILE A 1 102 ? 0.488 -4.409 -1.577 1.00 96.44 102 ILE A CA 1
ATOM 799 C C . ILE A 1 102 ? -0.220 -4.873 -0.312 1.00 96.44 102 ILE A C 1
ATOM 801 O O . ILE A 1 102 ? 0.015 -5.987 0.151 1.00 96.44 102 ILE A O 1
ATOM 805 N N . ILE A 1 103 ? -1.150 -4.055 0.185 1.00 97.19 103 ILE A N 1
ATOM 806 C CA . ILE A 1 103 ? -1.958 -4.354 1.366 1.00 97.19 103 ILE A CA 1
ATOM 807 C C . ILE A 1 103 ? -3.448 -4.187 1.082 1.00 97.19 103 ILE A C 1
ATOM 809 O O . ILE A 1 103 ? -3.860 -3.450 0.177 1.00 97.19 103 ILE A O 1
ATOM 813 N N . GLN A 1 104 ? -4.258 -4.863 1.888 1.00 96.75 104 GLN A N 1
ATOM 814 C CA . GLN A 1 104 ? -5.688 -4.628 1.982 1.00 96.75 104 GLN A CA 1
ATOM 815 C C . GLN A 1 104 ? -6.052 -4.240 3.411 1.00 96.75 104 GLN A C 1
ATOM 817 O O . GLN A 1 104 ? -5.637 -4.909 4.358 1.00 96.75 104 GLN A O 1
ATOM 822 N N . MET A 1 105 ? -6.868 -3.196 3.531 1.00 97.50 105 MET A N 1
ATOM 823 C CA . MET A 1 105 ? -7.331 -2.646 4.796 1.00 97.50 105 MET A CA 1
ATOM 824 C C . MET A 1 105 ? -8.856 -2.667 4.912 1.00 97.50 105 MET A C 1
ATOM 826 O O . MET A 1 105 ? -9.564 -2.436 3.929 1.00 97.50 105 MET A O 1
ATOM 830 N N . THR A 1 106 ? -9.358 -2.883 6.122 1.00 96.94 106 THR A N 1
ATOM 831 C CA . THR A 1 106 ? -10.755 -2.682 6.541 1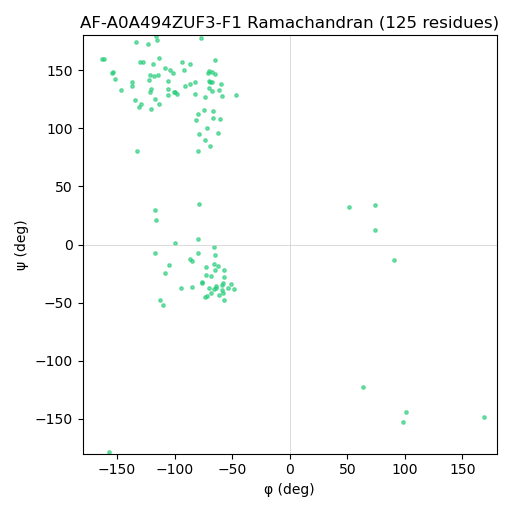.00 96.94 106 THR A CA 1
ATOM 832 C C . THR A 1 106 ? -10.832 -1.587 7.601 1.00 96.94 106 THR A C 1
ATOM 834 O O . THR A 1 106 ? -9.813 -0.992 7.940 1.00 96.94 106 THR A O 1
ATOM 837 N N . ASN A 1 107 ? -12.044 -1.269 8.075 1.00 96.00 107 ASN A N 1
ATOM 838 C CA . ASN A 1 107 ? -12.274 -0.288 9.147 1.00 96.00 107 ASN A CA 1
ATOM 839 C C . ASN A 1 107 ? -11.584 1.067 8.906 1.00 96.00 107 ASN A C 1
ATOM 841 O O . ASN A 1 107 ? -11.156 1.746 9.832 1.00 96.00 107 ASN A O 1
ATOM 845 N N . VAL A 1 108 ? -11.474 1.449 7.631 1.00 95.69 108 VAL A N 1
ATOM 846 C CA . VAL A 1 108 ? -10.802 2.675 7.207 1.00 95.69 108 VAL A CA 1
ATOM 847 C C . VAL A 1 108 ? -11.599 3.884 7.683 1.00 95.69 108 VAL A C 1
ATOM 849 O O . VAL A 1 108 ? -12.808 3.956 7.449 1.00 95.69 108 VAL A O 1
ATOM 852 N N . LYS A 1 109 ? -10.925 4.865 8.291 1.00 95.50 109 LYS A N 1
ATOM 853 C CA . LYS A 1 109 ? -11.571 6.118 8.702 1.00 95.50 109 LYS A CA 1
ATOM 854 C C . LYS A 1 109 ? -12.023 6.917 7.474 1.00 95.50 109 LYS A C 1
ATOM 856 O O . LYS A 1 109 ? -11.220 7.503 6.747 1.00 95.50 109 LYS A O 1
ATOM 861 N N . ASP A 1 110 ? -13.338 6.985 7.259 1.00 92.56 110 ASP A N 1
ATOM 862 C CA . ASP A 1 110 ? -13.929 7.629 6.077 1.00 92.56 110 ASP A CA 1
ATOM 863 C C .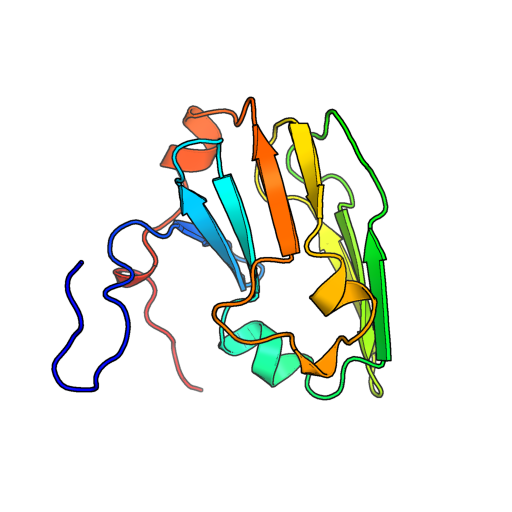 ASP A 1 110 ? -13.546 9.111 5.934 1.00 92.56 110 ASP A C 1
ATOM 865 O O . ASP A 1 110 ? -13.344 9.583 4.816 1.00 92.56 110 ASP A O 1
ATOM 869 N N . MET A 1 111 ? -13.406 9.843 7.046 1.00 93.75 111 MET A N 1
ATOM 870 C CA . MET A 1 111 ? -13.010 11.257 7.018 1.00 93.75 111 MET A CA 1
ATOM 871 C C . MET A 1 111 ? -11.597 11.467 6.463 1.00 93.75 111 MET A C 1
ATOM 873 O O . MET A 1 111 ? -11.361 12.464 5.788 1.00 93.75 111 MET A O 1
ATOM 877 N N . GLU A 1 112 ? -10.662 10.558 6.738 1.00 94.88 112 GLU A N 1
ATOM 878 C CA . GLU A 1 112 ? -9.293 10.623 6.208 1.00 94.88 112 GLU A CA 1
ATOM 879 C C . GLU A 1 112 ? -9.301 10.257 4.722 1.00 94.88 112 GLU A C 1
ATOM 881 O O . GLU A 1 112 ? -8.793 11.006 3.889 1.00 94.88 112 GLU A O 1
ATOM 886 N N . TYR A 1 113 ? -10.013 9.185 4.356 1.00 93.38 113 TYR A N 1
ATOM 887 C CA . TYR A 1 113 ? -10.164 8.771 2.960 1.00 93.38 113 TYR A CA 1
ATOM 888 C C . TYR A 1 113 ? -10.782 9.860 2.065 1.00 93.38 113 TYR A C 1
ATOM 890 O O . TYR A 1 113 ? -10.349 10.058 0.928 1.00 93.38 113 TYR A O 1
ATOM 898 N N . GLN A 1 114 ? -11.805 10.570 2.550 1.00 91.94 114 GLN A N 1
ATOM 899 C CA . GLN A 1 114 ? -12.498 11.606 1.775 1.00 91.94 114 GLN A CA 1
ATOM 900 C C . GLN A 1 114 ? -11.636 12.845 1.508 1.00 91.94 114 GLN A C 1
ATOM 902 O O . GLN A 1 114 ? -11.849 13.505 0.491 1.00 91.94 114 GLN A O 1
ATOM 907 N N . LYS A 1 115 ? -10.659 13.141 2.375 1.00 92.56 115 LYS A N 1
ATOM 908 C CA . LYS A 1 115 ? -9.719 14.261 2.193 1.00 92.56 115 LYS A CA 1
ATOM 909 C C . LYS A 1 115 ? -8.696 14.001 1.091 1.00 92.56 115 LYS A C 1
ATOM 911 O O . LYS A 1 115 ? -8.086 14.947 0.600 1.00 92.56 115 LYS A O 1
ATOM 916 N N . LEU A 1 116 ? -8.492 12.740 0.710 1.00 91.19 116 LEU A N 1
ATOM 917 C CA . LEU A 1 116 ? -7.507 12.399 -0.303 1.00 91.19 116 LEU A CA 1
ATOM 918 C C . LEU A 1 116 ? -7.944 12.895 -1.693 1.00 91.19 116 LEU A C 1
ATOM 920 O O . LEU A 1 116 ? -9.121 12.760 -2.062 1.00 91.19 116 LEU A O 1
ATOM 924 N N . PRO A 1 117 ? -7.003 13.417 -2.497 1.00 90.44 117 PRO A N 1
ATOM 925 C CA . PRO A 1 117 ? -7.275 13.807 -3.872 1.00 90.44 117 PRO A CA 1
ATOM 926 C C . PRO A 1 117 ? -7.631 12.594 -4.735 1.00 90.44 117 PRO A C 1
ATOM 928 O O . PRO A 1 117 ? -7.112 11.487 -4.554 1.00 90.44 117 PRO A O 1
ATOM 931 N N . ASP A 1 118 ? -8.514 12.811 -5.708 1.00 88.06 118 ASP A N 1
ATOM 932 C CA . ASP A 1 118 ? -8.798 11.808 -6.732 1.00 88.06 118 ASP A CA 1
ATOM 933 C C . ASP A 1 118 ? -7.593 11.649 -7.665 1.00 88.06 118 ASP A C 1
ATOM 935 O O . ASP A 1 118 ? -6.979 12.631 -8.083 1.00 88.06 118 ASP A O 1
ATOM 939 N N . TYR A 1 119 ? -7.302 10.412 -8.071 1.00 80.62 119 TYR A N 1
ATOM 940 C CA . TYR A 1 119 ? -6.174 10.069 -8.947 1.00 80.62 119 TYR A CA 1
ATOM 941 C C . TYR A 1 119 ? -6.126 10.920 -10.231 1.00 80.62 119 TYR A C 1
ATOM 943 O O . TYR A 1 119 ? -5.049 11.244 -10.725 1.00 80.62 119 TYR A O 1
ATOM 951 N N . LYS A 1 120 ? -7.289 11.301 -10.778 1.00 73.38 120 LYS A N 1
ATOM 952 C CA . LYS A 1 120 ? -7.404 12.122 -11.998 1.00 73.38 120 LYS A CA 1
ATOM 953 C C . LYS A 1 120 ? -7.038 13.592 -11.819 1.00 73.38 120 LYS A C 1
ATOM 955 O O . LYS A 1 120 ? -6.723 14.245 -12.805 1.00 73.38 120 LYS A O 1
ATOM 960 N N . GLN A 1 121 ? -7.173 14.117 -10.606 1.00 59.94 121 GLN A N 1
ATOM 961 C CA . GLN A 1 121 ? -6.976 15.540 -10.323 1.00 59.9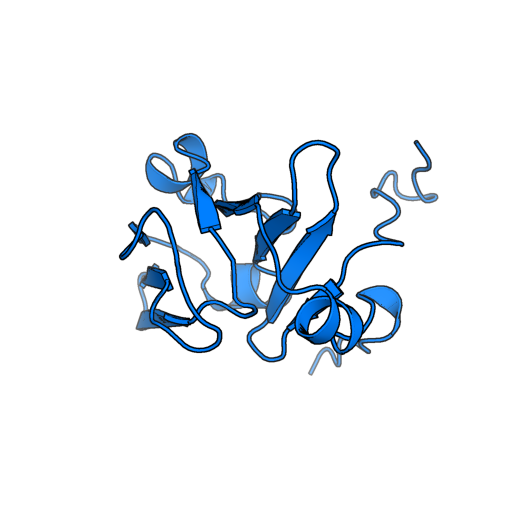4 121 GLN A CA 1
ATOM 962 C C . GLN A 1 121 ? -5.510 15.867 -10.046 1.00 59.94 121 GLN A C 1
ATOM 964 O O . GLN A 1 121 ? -5.132 17.034 -10.026 1.00 59.94 121 GLN A O 1
ATOM 969 N N . VAL A 1 122 ? -4.676 14.845 -9.849 1.00 61.75 122 VAL A N 1
ATOM 970 C CA . VAL A 1 122 ? -3.239 15.033 -9.707 1.00 61.75 122 VAL A CA 1
ATOM 971 C C . VAL A 1 122 ? -2.628 15.167 -11.094 1.00 61.75 122 VAL A C 1
ATOM 973 O O . VAL A 1 122 ? -2.508 14.195 -11.841 1.00 61.75 122 VAL A O 1
ATOM 976 N N . GLU A 1 123 ? -2.235 16.394 -11.435 1.00 56.91 123 GLU A N 1
ATOM 977 C CA . GLU A 1 123 ? -1.322 16.636 -12.542 1.00 56.91 123 GLU A CA 1
ATOM 978 C C . GLU A 1 123 ? -0.006 15.925 -12.232 1.00 56.91 123 GLU A C 1
ATOM 980 O O . GLU A 1 123 ? 0.763 16.320 -11.353 1.00 56.91 123 GLU A O 1
ATOM 985 N N . TRP A 1 124 ? 0.261 14.843 -12.956 1.00 59.47 124 TRP A N 1
ATOM 986 C CA . TRP A 1 124 ? 1.575 14.226 -12.965 1.00 59.47 124 TRP A CA 1
ATOM 987 C C . TRP A 1 124 ? 2.499 15.198 -13.695 1.00 59.47 124 TRP A C 1
ATOM 989 O O . TRP A 1 124 ? 2.660 15.101 -14.906 1.00 59.47 124 TRP A O 1
ATOM 999 N N . GLN A 1 125 ? 3.044 16.187 -12.984 1.00 41.88 125 GLN A N 1
ATOM 1000 C CA . GLN A 1 125 ? 4.106 17.037 -13.509 1.00 41.88 125 GLN A CA 1
ATOM 1001 C C . GLN A 1 125 ? 5.295 16.109 -13.788 1.00 41.88 125 GLN A C 1
ATOM 1003 O O . GLN A 1 125 ? 6.020 15.694 -12.879 1.00 41.88 125 GLN A O 1
ATOM 1008 N N . ILE A 1 126 ? 5.392 15.677 -15.046 1.00 36.44 126 ILE A N 1
ATOM 1009 C CA . ILE A 1 126 ? 6.545 14.991 -15.613 1.00 36.44 126 ILE A CA 1
ATOM 1010 C C . ILE A 1 126 ? 7.588 16.094 -15.777 1.00 36.44 126 ILE A C 1
ATOM 1012 O O . ILE A 1 126 ? 7.572 16.825 -16.764 1.00 36.44 126 ILE A O 1
ATOM 1016 N N . GLY A 1 127 ? 8.387 16.291 -14.731 1.00 36.16 127 GLY A N 1
ATOM 1017 C CA . GLY A 1 127 ? 9.646 17.023 -14.812 1.00 36.16 127 GLY A CA 1
ATOM 1018 C C . GLY A 1 127 ? 10.753 16.074 -15.223 1.00 36.16 127 GLY A C 1
ATOM 1019 O O . GLY A 1 127 ? 10.766 14.950 -14.667 1.00 36.16 127 GLY A O 1
#

Foldseek 3Di:
DDAPPVRHDDQFQWFADPVQKIWHQDPAAIFIAGAQVVCVVLPAWDAKDADDAFWDAAQQWGMWIDGPVDIDTDTDHWTFGWDDAPVCCRVPVVPRHNPDTGTGGDGTDVVSVVPTDRPVVDDPPPD

Solvent-accessible surface area (backbone atoms only — not comparable to full-atom values): 7271 Å² total; per-residue (Å²): 139,63,60,45,99,84,69,46,74,62,60,84,71,25,28,38,48,97,88,33,35,35,39,35,75,54,99,79,36,35,34,32,27,42,26,56,69,44,51,64,70,57,54,61,53,76,47,58,46,77,72,68,77,39,79,48,52,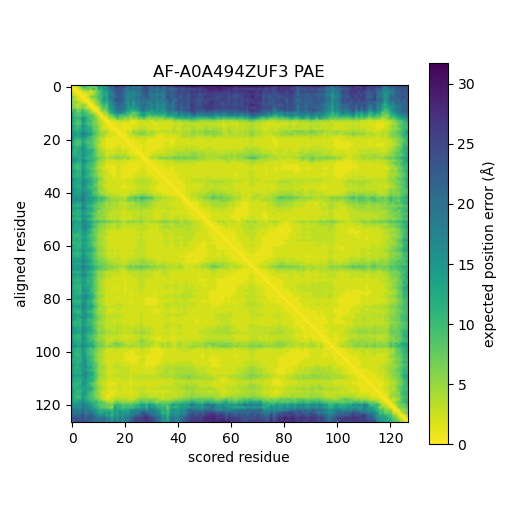59,66,40,75,34,36,42,38,33,30,86,88,49,77,44,81,39,54,32,90,50,30,26,24,41,76,48,64,40,58,66,37,58,78,37,48,84,64,59,43,61,81,36,56,47,40,31,29,31,81,56,48,61,73,57,60,68,71,41,49,48,49,83,75,55,78,78,80,84,123

Mean predicted aligned error: 6.07 Å

Radius of gyration: 14.27 Å; Cα contacts (8 Å, |Δi|>4): 245; chains: 1; bounding box: 36×30×40 Å

pLDDT: mean 86.13, std 16.94, range [36.16, 98.12]

Secondary structure (DSSP, 8-state):
--B-TTS-B--TTEEE-TTSEEEEEETTEEEEEE-HHHHHHH-SEEEEEE---EEE-TTSEEEEEEESS-EEEEE-SS-EEEEEE-HHHHH-GGG--TT-EEEEEES--HHHHHHSPBTTTS-----

Sequence (127 aa):
MKLDWRGCMVRDNWKVTGDGLWIAKTMKGCRIGFTPKVVAKMGNIRFMELLTIGEIEEGEPLLIVETLKAVHEISVPISGEIVSINKKVFESPELLTDQAWIIQMTNVKDMEYQKLPDYKQVEWQIG